Protein AF-A0A8C5ZP41-F1 (afdb_monomer)

pLDDT: mean 91.57, std 9.57, range [53.47, 98.44]

Nearest PDB structures (foldseek):
  7udo-assembly1_A  TM=4.626E-01  e=8.517E-01  synthetic construct

Structure (mmCIF, N/CA/C/O backbone):
data_AF-A0A8C5ZP41-F1
#
_entry.id   AF-A0A8C5ZP41-F1
#
loop_
_atom_site.group_PDB
_atom_site.id
_atom_site.type_symbol
_atom_site.label_atom_id
_atom_site.label_alt_id
_atom_site.label_comp_id
_atom_site.label_asym_id
_atom_site.label_entity_id
_atom_site.label_seq_id
_atom_site.pdbx_PDB_ins_code
_atom_site.Cartn_x
_atom_site.Cartn_y
_atom_site.Cartn_z
_atom_site.occupancy
_atom_site.B_iso_or_equiv
_atom_site.auth_seq_id
_atom_site.auth_comp_id
_atom_site.auth_asym_id
_atom_site.auth_atom_id
_atom_site.pdbx_PDB_model_num
ATOM 1 N N . MET A 1 1 ? -21.108 -1.349 15.532 1.00 53.47 1 MET A N 1
ATOM 2 C CA . MET A 1 1 ? -20.224 -0.160 15.464 1.00 53.47 1 MET A CA 1
ATOM 3 C C . MET A 1 1 ? -21.039 1.112 15.631 1.00 53.47 1 MET A C 1
ATOM 5 O O . MET A 1 1 ? -22.155 1.164 15.131 1.00 53.47 1 MET A O 1
ATOM 9 N N . SER A 1 2 ? -20.488 2.143 16.276 1.00 61.12 2 SER A N 1
ATOM 10 C CA . SER A 1 2 ? -21.086 3.484 16.233 1.00 61.12 2 SER A CA 1
ATOM 11 C C . SER A 1 2 ? -20.956 4.065 14.821 1.00 61.12 2 SER A C 1
ATOM 13 O O . SER A 1 2 ? -19.894 3.940 14.209 1.00 61.12 2 SER A O 1
ATOM 15 N N . GLN A 1 3 ? -22.004 4.730 14.322 1.00 62.09 3 GLN A N 1
ATOM 16 C CA 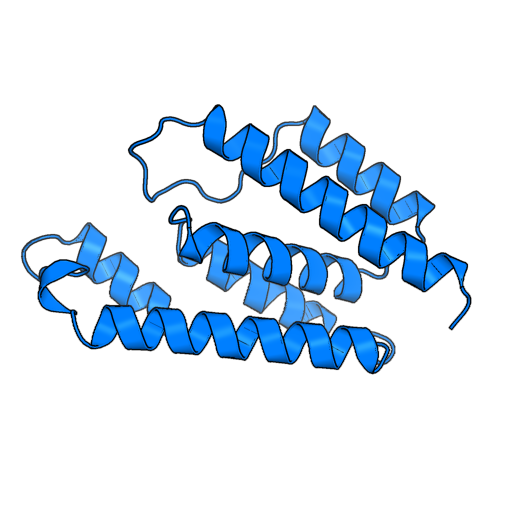. GLN A 1 3 ? -22.011 5.451 13.037 1.00 62.09 3 GLN A CA 1
ATOM 17 C C . GLN A 1 3 ? -20.753 6.323 12.861 1.00 62.09 3 GLN A C 1
ATOM 19 O O . GLN A 1 3 ? -20.162 6.372 11.786 1.00 62.09 3 GLN A O 1
ATOM 24 N N . ARG A 1 4 ? -20.268 6.921 13.957 1.00 62.31 4 ARG A N 1
ATOM 25 C CA . ARG A 1 4 ? -19.080 7.784 13.991 1.00 62.31 4 ARG A CA 1
ATOM 26 C C . ARG A 1 4 ? -17.788 7.090 13.531 1.00 62.31 4 ARG A C 1
ATOM 28 O O . ARG A 1 4 ? -17.009 7.711 12.819 1.00 62.31 4 ARG A O 1
ATOM 35 N N . GLY A 1 5 ? -17.584 5.815 13.876 1.00 69.56 5 GLY A N 1
ATOM 36 C CA . GLY A 1 5 ? -16.381 5.063 13.482 1.00 69.56 5 GLY A CA 1
ATOM 37 C C . GLY A 1 5 ? -16.347 4.727 11.987 1.00 69.56 5 GLY A C 1
ATOM 38 O O . GLY A 1 5 ? -15.290 4.769 11.363 1.00 69.56 5 GLY A O 1
ATOM 39 N N . ARG A 1 6 ? -17.517 4.476 11.382 1.00 77.44 6 ARG A N 1
ATOM 40 C CA . ARG A 1 6 ? -17.645 4.220 9.938 1.00 77.44 6 ARG A CA 1
ATOM 41 C C . ARG A 1 6 ? -17.356 5.480 9.115 1.00 77.44 6 ARG A C 1
ATOM 43 O O . ARG A 1 6 ? -16.589 5.427 8.157 1.00 77.44 6 ARG A O 1
ATOM 50 N N . PHE A 1 7 ? -17.908 6.627 9.523 1.00 86.12 7 PHE A N 1
ATOM 51 C CA . PHE A 1 7 ? -17.620 7.913 8.874 1.00 86.12 7 PHE A CA 1
ATOM 52 C C . PHE A 1 7 ? -16.157 8.350 9.056 1.00 86.12 7 PHE A C 1
ATOM 54 O O . PHE A 1 7 ? -15.560 8.889 8.122 1.00 86.12 7 PHE A O 1
ATOM 61 N N . GLY A 1 8 ? -15.563 8.086 10.225 1.00 92.44 8 GLY A N 1
ATOM 62 C CA . GLY A 1 8 ? -14.143 8.339 10.490 1.00 92.44 8 GLY A CA 1
ATOM 63 C C . GLY A 1 8 ? -13.227 7.582 9.528 1.00 92.44 8 GLY A C 1
ATOM 64 O O . GLY A 1 8 ? -12.393 8.190 8.863 1.00 92.44 8 GLY A O 1
ATOM 65 N N . PHE A 1 9 ? -13.463 6.279 9.363 1.00 94.19 9 PHE A N 1
ATOM 66 C CA . PHE A 1 9 ? -12.695 5.427 8.451 1.00 94.19 9 PHE A CA 1
ATOM 67 C C . PHE A 1 9 ? -12.769 5.916 6.994 1.00 94.19 9 PHE A C 1
ATOM 69 O O . PHE A 1 9 ? -11.743 6.153 6.358 1.00 94.19 9 PHE A O 1
ATOM 76 N N . LEU A 1 10 ? -13.981 6.158 6.478 1.00 95.38 10 LEU A N 1
ATOM 77 C CA . LEU A 1 10 ? -14.164 6.605 5.094 1.00 95.38 10 LEU A CA 1
ATOM 78 C C . LEU A 1 10 ? -13.591 8.009 4.848 1.00 95.38 10 LEU A C 1
ATOM 80 O O . LEU A 1 10 ? -12.971 8.260 3.814 1.00 95.38 10 LEU A O 1
ATOM 84 N N . SER A 1 11 ? -13.785 8.939 5.785 1.00 96.75 11 SER A N 1
ATOM 85 C CA . SER A 1 11 ? -13.229 10.290 5.653 1.00 96.75 11 SER A CA 1
ATOM 86 C C . SER A 1 11 ? -11.699 10.279 5.675 1.00 96.75 11 SER A C 1
ATOM 88 O O . SER A 1 11 ? -11.086 10.993 4.878 1.00 96.75 11 SER A O 1
ATOM 90 N N . TYR A 1 12 ? -11.087 9.432 6.510 1.00 97.69 12 TYR A N 1
ATOM 91 C CA . TYR A 1 12 ? -9.640 9.237 6.527 1.00 97.69 12 TYR A CA 1
ATOM 92 C C . TYR A 1 12 ? -9.142 8.654 5.205 1.00 97.69 12 TYR A C 1
ATOM 94 O O . TYR A 1 12 ? -8.211 9.205 4.625 1.00 97.69 12 TYR A O 1
ATOM 102 N N . LEU A 1 13 ? -9.799 7.615 4.675 1.00 97.38 13 LEU A N 1
ATOM 103 C CA . LEU A 1 13 ? -9.475 7.031 3.367 1.00 97.38 13 LEU A CA 1
ATOM 104 C C . LEU A 1 13 ? -9.426 8.103 2.273 1.00 97.38 13 LEU A C 1
ATOM 106 O O . LEU A 1 13 ? -8.469 8.197 1.499 1.00 97.38 13 LEU A O 1
ATOM 110 N N . LEU A 1 14 ? -10.457 8.950 2.217 1.00 97.69 14 LEU A N 1
ATOM 111 C CA . LEU A 1 14 ? -10.544 10.024 1.232 1.00 97.69 14 LEU A CA 1
ATOM 112 C C . LEU A 1 14 ? -9.436 11.063 1.421 1.00 97.69 14 LEU A C 1
ATOM 114 O O . LEU A 1 14 ? -8.830 11.479 0.429 1.00 97.69 14 LEU A O 1
ATOM 118 N N . LEU A 1 15 ? -9.164 11.465 2.663 1.00 98.06 15 LEU A N 1
ATOM 119 C CA . LEU A 1 15 ? -8.109 12.419 2.997 1.00 98.06 15 LEU A CA 1
ATOM 120 C C . LEU A 1 15 ? -6.728 11.875 2.621 1.00 98.06 15 LEU A C 1
ATOM 122 O O . LEU A 1 15 ? -6.023 12.524 1.850 1.00 98.06 15 LEU A O 1
ATOM 126 N N . LEU A 1 16 ? -6.390 10.666 3.071 1.00 98.00 16 LEU A N 1
ATOM 127 C CA . LEU A 1 16 ? -5.133 9.997 2.747 1.00 98.00 16 LEU A CA 1
ATOM 128 C C . LEU A 1 16 ? -4.954 9.867 1.234 1.00 98.00 16 LEU A C 1
ATOM 130 O O . LEU A 1 16 ? -3.909 10.239 0.710 1.00 98.00 16 LEU A O 1
ATOM 134 N N . SER A 1 17 ? -5.997 9.462 0.500 1.00 96.94 17 SER A N 1
ATOM 135 C CA . SER A 1 17 ? -5.923 9.371 -0.965 1.00 96.94 17 SER A CA 1
ATOM 136 C C . SER A 1 17 ? -5.604 10.703 -1.641 1.00 96.94 17 SER A C 1
ATOM 138 O O . SER A 1 17 ? -5.010 10.722 -2.719 1.00 96.94 17 SER A O 1
ATOM 140 N N . ARG A 1 18 ? -6.049 11.829 -1.070 1.00 96.81 18 ARG A N 1
ATOM 141 C CA . ARG A 1 18 ? -5.787 13.165 -1.616 1.00 96.81 18 ARG A CA 1
ATOM 142 C C . ARG A 1 18 ? -4.382 13.625 -1.270 1.00 96.81 18 ARG A C 1
ATOM 144 O O . ARG A 1 18 ? -3.706 14.118 -2.166 1.00 96.81 18 ARG A O 1
ATOM 151 N N . VAL A 1 19 ? -3.959 13.425 -0.022 1.00 96.50 19 VAL A N 1
ATOM 152 C CA . VAL A 1 19 ? -2.604 13.749 0.436 1.00 96.50 19 VAL A CA 1
ATOM 153 C C . VAL A 1 19 ? -1.587 12.942 -0.367 1.00 96.50 19 VAL A C 1
ATOM 155 O O . VAL A 1 19 ? -0.768 13.541 -1.049 1.00 96.50 19 VAL A O 1
ATOM 158 N N . LEU A 1 20 ? -1.717 11.614 -0.431 1.00 95.00 20 LEU A N 1
ATOM 159 C CA . LEU A 1 20 ? -0.794 10.751 -1.177 1.00 95.00 20 LEU A CA 1
ATOM 160 C C . LEU A 1 20 ? -0.681 11.160 -2.657 1.00 95.00 20 LEU A C 1
ATOM 162 O O . LEU A 1 20 ? 0.414 11.257 -3.206 1.00 95.00 20 LEU A O 1
ATOM 166 N N . ARG A 1 21 ? -1.814 11.455 -3.311 1.00 93.25 21 ARG A N 1
ATOM 167 C CA . ARG A 1 21 ? -1.820 11.930 -4.704 1.00 93.25 21 ARG A CA 1
ATOM 168 C C . ARG A 1 21 ? -1.162 13.293 -4.870 1.00 93.25 21 ARG A C 1
ATOM 170 O O . ARG A 1 21 ? -0.586 13.536 -5.926 1.00 93.25 21 ARG A O 1
ATOM 177 N N . PHE A 1 22 ? -1.322 14.187 -3.901 1.00 93.56 22 PHE A N 1
ATOM 178 C CA . PHE A 1 22 ? -0.696 15.502 -3.925 1.00 93.56 22 PHE A CA 1
ATOM 179 C C . PHE A 1 22 ? 0.819 15.376 -3.752 1.00 93.56 22 PHE A C 1
ATOM 181 O O . PHE A 1 22 ? 1.550 15.857 -4.609 1.00 93.56 22 PHE A O 1
ATOM 188 N N . GLU A 1 23 ? 1.275 14.647 -2.735 1.00 92.56 23 GLU A N 1
ATOM 189 C CA . GLU A 1 23 ? 2.702 14.469 -2.436 1.00 92.56 23 GLU A CA 1
ATOM 190 C C . GLU A 1 23 ? 3.432 13.786 -3.603 1.00 92.56 23 GLU A C 1
ATOM 192 O O . GLU A 1 23 ? 4.394 14.330 -4.133 1.00 92.56 23 GLU A O 1
ATOM 197 N N . HIS A 1 24 ? 2.892 12.690 -4.148 1.00 89.62 24 HIS A N 1
ATOM 198 C CA . HIS A 1 24 ? 3.493 12.036 -5.321 1.00 89.62 24 HIS A CA 1
ATOM 199 C C . 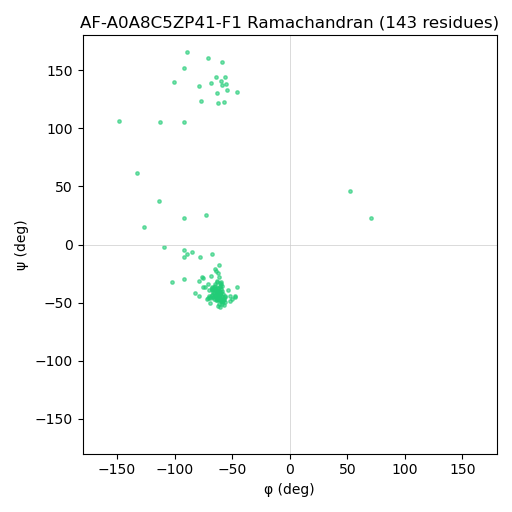HIS A 1 24 ? 3.453 12.921 -6.586 1.00 89.62 24 HIS A C 1
ATOM 201 O O . HIS A 1 24 ? 4.138 12.663 -7.570 1.00 89.62 24 HIS A O 1
ATOM 207 N N . ARG A 1 25 ? 2.569 13.924 -6.672 1.00 87.19 25 ARG A N 1
ATOM 208 C CA . ARG A 1 25 ? 2.582 14.880 -7.800 1.00 87.19 25 ARG A CA 1
ATOM 209 C C . ARG A 1 25 ? 3.667 15.932 -7.647 1.00 87.19 25 ARG A C 1
ATOM 211 O O . ARG A 1 25 ? 4.132 16.421 -8.672 1.00 87.19 25 ARG A O 1
ATOM 218 N N . VAL A 1 26 ? 3.988 16.298 -6.411 1.00 85.38 26 VAL A N 1
ATOM 219 C CA . VAL A 1 26 ? 5.078 17.218 -6.086 1.00 85.38 26 VAL A CA 1
ATOM 220 C C . VAL A 1 26 ? 6.427 16.521 -6.269 1.00 85.38 26 VAL A C 1
ATOM 222 O O . VAL A 1 26 ? 7.353 17.148 -6.775 1.00 85.38 26 VAL A O 1
ATOM 225 N N . GLU A 1 27 ? 6.507 15.230 -5.942 1.00 77.69 27 GLU A N 1
ATOM 226 C CA . GLU A 1 27 ? 7.669 14.388 -6.231 1.00 77.69 27 GLU A CA 1
ATOM 227 C C . GLU A 1 27 ? 7.902 14.229 -7.746 1.00 77.69 27 GLU A C 1
ATOM 229 O O . GLU A 1 27 ? 6.951 14.155 -8.537 1.00 77.69 27 GLU A O 1
ATOM 234 N N . GLU A 1 28 ? 9.172 14.166 -8.164 1.00 66.06 28 GLU A N 1
ATOM 235 C CA . GLU A 1 28 ? 9.537 14.113 -9.579 1.00 66.06 28 GLU A CA 1
ATOM 236 C C . GLU A 1 28 ? 8.846 12.954 -10.335 1.00 66.06 28 GLU A C 1
ATOM 238 O O . GLU A 1 28 ? 8.868 11.800 -9.900 1.00 66.06 28 GLU A O 1
ATOM 243 N N . PRO A 1 29 ? 8.270 13.213 -11.525 1.00 57.75 29 PRO A N 1
ATOM 244 C CA . PRO A 1 29 ? 7.349 12.297 -12.203 1.00 57.75 29 PRO A CA 1
ATOM 245 C C . PRO A 1 29 ? 7.953 10.979 -12.714 1.00 57.75 29 PRO A C 1
ATOM 247 O O . PRO A 1 29 ? 7.189 10.119 -13.155 1.00 57.75 29 PRO A O 1
ATOM 250 N N . ASN A 1 30 ? 9.277 10.811 -12.672 1.00 56.22 30 ASN A N 1
ATOM 251 C CA . ASN A 1 30 ? 9.982 9.694 -13.310 1.00 56.22 30 ASN A CA 1
ATOM 252 C C . ASN A 1 30 ? 10.559 8.669 -12.328 1.00 56.22 30 ASN A C 1
ATOM 254 O O . ASN A 1 30 ? 11.137 7.672 -12.766 1.00 56.22 30 ASN A O 1
ATOM 258 N N . SER A 1 31 ? 10.426 8.886 -11.019 1.00 58.44 31 SER A N 1
ATOM 259 C CA . SER A 1 31 ? 10.999 7.978 -10.034 1.00 58.44 31 SER A CA 1
ATOM 260 C C . SER A 1 31 ? 9.953 6.919 -9.655 1.00 58.44 31 SER A C 1
ATOM 262 O O . SER A 1 31 ? 8.997 7.159 -8.925 1.00 58.44 31 SER A O 1
ATOM 264 N N . SER A 1 32 ? 10.120 5.685 -10.140 1.00 65.38 32 SER A N 1
ATOM 265 C CA . SER A 1 32 ? 9.406 4.517 -9.589 1.00 65.38 32 SER A CA 1
ATOM 266 C C . SER A 1 32 ? 9.956 4.117 -8.209 1.00 65.38 32 SER A C 1
ATOM 268 O O . SER A 1 32 ? 9.942 2.940 -7.859 1.00 65.38 32 SER A O 1
ATOM 270 N N . SER A 1 33 ? 10.539 5.080 -7.497 1.00 73.31 33 SER A N 1
ATOM 271 C CA . SER A 1 33 ? 11.311 4.950 -6.267 1.00 73.31 33 SER A CA 1
ATOM 272 C C . SER A 1 33 ? 10.768 5.875 -5.184 1.00 73.31 33 SER A C 1
ATOM 274 O O . SER A 1 33 ? 11.474 6.158 -4.226 1.00 73.31 33 SER A O 1
ATOM 276 N N . TRP A 1 34 ? 9.557 6.415 -5.330 1.00 85.00 34 TRP A N 1
ATOM 277 C CA . TRP A 1 34 ? 8.953 7.178 -4.247 1.00 85.00 34 TRP A CA 1
ATOM 278 C C . TRP A 1 34 ? 8.406 6.222 -3.182 1.00 85.00 34 TRP A C 1
ATOM 280 O O . TRP A 1 34 ? 7.580 5.351 -3.474 1.00 85.00 34 TRP A O 1
ATOM 290 N N . HIS A 1 35 ? 8.876 6.402 -1.948 1.00 84.31 35 HIS A N 1
ATOM 291 C CA . HIS A 1 35 ? 8.618 5.517 -0.808 1.00 84.31 35 HIS A CA 1
ATOM 292 C C . HIS A 1 35 ? 7.382 5.948 0.004 1.00 84.31 35 HIS A C 1
ATOM 294 O O . HIS A 1 35 ? 7.278 5.648 1.187 1.00 84.31 35 HIS A O 1
ATOM 300 N N . GLY A 1 36 ? 6.456 6.700 -0.603 1.00 82.19 36 GLY A N 1
ATOM 301 C CA . GLY A 1 36 ? 5.252 7.179 0.086 1.00 82.19 36 GLY A CA 1
ATOM 302 C C . GLY A 1 36 ? 5.516 8.259 1.139 1.00 82.19 36 GLY A C 1
ATOM 303 O O . GLY A 1 36 ? 4.716 8.425 2.058 1.00 82.19 36 GLY A O 1
ATOM 304 N N . GLU A 1 37 ? 6.631 8.981 1.026 1.00 87.56 37 GLU A N 1
ATOM 305 C CA . GLU A 1 37 ? 7.033 10.017 1.977 1.00 87.56 37 GLU A CA 1
ATOM 306 C C . GLU A 1 37 ? 6.012 11.158 2.013 1.00 87.56 37 GLU A C 1
ATOM 308 O O . GLU A 1 37 ? 5.732 11.800 1.004 1.00 87.56 37 GLU A O 1
ATOM 313 N N . LEU A 1 38 ? 5.451 11.431 3.189 1.00 91.19 38 LEU A N 1
ATOM 314 C CA . LEU A 1 38 ? 4.500 12.522 3.376 1.00 91.19 38 LEU A CA 1
ATOM 315 C C . LEU A 1 38 ? 5.204 13.725 3.994 1.00 91.19 38 LEU A C 1
ATOM 317 O O . LEU A 1 38 ? 5.994 13.584 4.930 1.00 91.19 38 LEU A O 1
ATOM 321 N N . SER A 1 39 ? 4.865 14.928 3.530 1.00 93.81 39 SER A N 1
ATOM 322 C CA . SER A 1 39 ? 5.382 16.154 4.133 1.00 93.81 39 SER A CA 1
ATOM 323 C C . SER A 1 39 ? 5.011 16.241 5.621 1.00 93.81 39 SER A C 1
ATOM 325 O O . SER A 1 39 ? 4.028 15.649 6.079 1.00 93.81 39 SER A O 1
ATOM 327 N N . GLY A 1 40 ? 5.766 17.023 6.401 1.00 95.81 40 GLY A N 1
ATOM 328 C CA . GLY A 1 40 ? 5.437 17.283 7.810 1.00 95.81 40 GLY A CA 1
ATOM 329 C C . GLY A 1 40 ? 3.977 17.731 8.018 1.00 95.81 40 GLY A C 1
ATOM 330 O O . GLY A 1 40 ? 3.287 17.163 8.872 1.00 95.81 40 GLY A O 1
ATOM 331 N N . PRO A 1 41 ? 3.454 18.682 7.215 1.00 95.81 41 PRO A N 1
ATOM 332 C CA . PRO A 1 41 ? 2.039 19.048 7.238 1.00 95.81 41 PRO A CA 1
ATOM 333 C C . PRO A 1 41 ? 1.093 17.898 6.864 1.00 95.81 41 PRO A C 1
ATOM 335 O O . PRO A 1 41 ? 0.094 17.699 7.557 1.00 95.81 41 PRO A O 1
ATOM 338 N N . GLY A 1 42 ? 1.404 17.128 5.813 1.00 95.62 42 GLY A N 1
ATOM 339 C CA . GLY A 1 42 ? 0.598 15.980 5.382 1.00 95.62 42 GLY A CA 1
ATOM 340 C C . GLY A 1 42 ? 0.467 14.923 6.479 1.00 95.62 42 GLY A C 1
ATOM 341 O O . GLY A 1 42 ? -0.645 14.530 6.839 1.00 95.62 42 GLY A O 1
ATOM 342 N N . THR A 1 43 ? 1.596 14.553 7.086 1.00 96.12 43 THR A N 1
ATOM 343 C CA . THR A 1 43 ? 1.661 13.650 8.242 1.00 96.12 43 THR A CA 1
ATOM 344 C C . THR A 1 43 ? 0.850 14.194 9.417 1.00 96.12 43 THR A C 1
ATOM 346 O O . THR A 1 43 ? 0.020 13.485 9.981 1.00 96.12 43 THR A O 1
ATOM 349 N N . THR A 1 44 ? 1.019 15.476 9.757 1.00 97.50 44 THR A N 1
ATOM 350 C CA . THR A 1 44 ? 0.314 16.102 10.890 1.00 97.50 44 THR A CA 1
ATOM 351 C C . THR A 1 44 ? -1.203 16.059 10.714 1.00 97.50 44 THR A C 1
ATOM 353 O O . THR A 1 44 ? -1.921 15.668 11.636 1.00 97.50 44 THR A O 1
ATOM 356 N N . ILE A 1 45 ? -1.704 16.430 9.533 1.00 97.25 45 ILE A N 1
ATOM 357 C CA . ILE A 1 45 ? -3.144 16.438 9.239 1.00 97.25 45 ILE A CA 1
ATOM 358 C C . ILE A 1 45 ? -3.733 15.026 9.352 1.00 97.25 45 ILE A C 1
ATOM 360 O O . ILE A 1 45 ? -4.802 14.856 9.941 1.00 97.25 45 ILE A O 1
ATOM 364 N N . LEU A 1 46 ? -3.034 14.013 8.837 1.00 97.56 46 LEU A N 1
ATOM 365 C CA . LEU A 1 46 ? -3.473 12.621 8.932 1.00 97.56 46 LEU A CA 1
ATOM 366 C C . LEU A 1 46 ? -3.461 12.116 10.376 1.00 97.56 46 LEU A C 1
ATOM 368 O O . LEU A 1 46 ? -4.451 11.531 10.812 1.00 97.56 46 LEU A O 1
ATOM 372 N N . CYS A 1 47 ? -2.406 12.387 11.147 1.00 96.56 47 CYS A N 1
ATOM 373 C CA . CYS A 1 47 ? -2.336 12.009 12.560 1.00 96.56 47 CYS A CA 1
ATOM 374 C C . CYS A 1 47 ? -3.484 12.626 13.374 1.00 96.56 47 CYS A C 1
ATOM 376 O O . CYS A 1 47 ? -4.174 11.918 14.112 1.00 96.56 47 CYS A O 1
ATOM 378 N N . LEU A 1 48 ? -3.739 13.928 13.202 1.00 96.75 48 LEU A N 1
ATOM 379 C CA . LEU A 1 48 ? -4.837 14.619 13.884 1.00 96.75 48 LEU A CA 1
ATOM 380 C C . LEU A 1 48 ? -6.200 14.040 13.490 1.00 96.75 48 LEU A C 1
ATOM 382 O O . LEU A 1 48 ? -7.036 13.802 14.362 1.00 96.75 48 LEU A O 1
ATOM 386 N N . HIS A 1 49 ? -6.425 13.776 12.199 1.00 96.19 49 HIS A N 1
ATOM 387 C CA . HIS A 1 49 ? -7.694 13.221 11.720 1.00 96.19 49 HIS A CA 1
ATOM 388 C C . HIS A 1 49 ? -7.927 11.783 12.203 1.00 96.19 49 HIS A C 1
ATOM 390 O O . HIS A 1 49 ? -9.046 11.430 12.585 1.00 96.19 49 HIS A O 1
ATOM 396 N N . GLY A 1 50 ? -6.872 10.963 12.244 1.00 95.81 50 GLY A N 1
ATOM 397 C CA . GLY A 1 50 ? -6.915 9.607 12.796 1.00 95.81 50 GLY A CA 1
ATOM 398 C C . GLY A 1 50 ? -7.294 9.602 14.277 1.00 95.81 50 GLY A C 1
ATOM 399 O O . GLY A 1 50 ? -8.221 8.890 14.672 1.00 95.81 50 GLY A O 1
ATOM 400 N N . ALA A 1 51 ? -6.660 10.472 15.071 1.00 94.56 51 ALA A N 1
ATOM 401 C CA . ALA A 1 51 ? -6.971 10.639 16.490 1.00 94.56 51 ALA A CA 1
ATOM 402 C C . ALA A 1 51 ? -8.412 11.133 16.719 1.00 94.56 51 ALA A C 1
ATOM 404 O O . ALA A 1 51 ? -9.141 10.569 17.534 1.00 94.56 51 ALA A O 1
ATOM 405 N N . GLN A 1 52 ? -8.869 12.137 15.960 1.00 93.44 52 GLN A N 1
ATOM 406 C CA . GLN A 1 52 ? -10.243 12.664 16.047 1.00 93.44 52 GLN A CA 1
ATOM 407 C C . GLN A 1 52 ? -11.311 11.630 15.666 1.00 93.44 52 GLN A C 1
ATOM 409 O O . GLN A 1 52 ? -12.428 11.654 16.194 1.00 93.44 52 GLN A O 1
ATOM 414 N N . SER A 1 53 ? -10.965 10.731 14.746 1.00 93.75 53 SER A N 1
ATOM 415 C CA . SER A 1 53 ? -11.827 9.648 14.274 1.00 93.75 53 SER A CA 1
ATOM 416 C C . SER A 1 53 ? -11.776 8.403 15.164 1.00 93.75 53 SER A C 1
ATOM 418 O O . SER A 1 53 ? -12.578 7.492 14.956 1.00 93.75 53 SER A O 1
ATOM 420 N N . ASN A 1 54 ? -10.882 8.377 16.163 1.00 92.81 54 ASN A N 1
ATOM 421 C CA . ASN A 1 54 ? -10.643 7.246 17.061 1.00 92.81 54 ASN A CA 1
ATOM 422 C C . ASN A 1 54 ? -10.374 5.937 16.295 1.00 92.81 54 ASN A C 1
ATOM 424 O O . ASN A 1 54 ? -10.977 4.901 16.588 1.00 92.81 54 ASN A O 1
ATOM 428 N N . LEU A 1 55 ? -9.517 6.016 15.271 1.00 93.94 55 LEU A N 1
ATOM 429 C CA . LEU A 1 55 ? -9.099 4.855 14.486 1.00 93.94 55 LEU A CA 1
ATOM 430 C C . LEU A 1 55 ? -8.037 4.060 15.246 1.00 93.94 55 LEU A C 1
ATOM 432 O O . LEU A 1 55 ? -7.120 4.644 15.825 1.00 93.94 55 LEU A O 1
ATOM 436 N N . SER A 1 56 ? -8.162 2.734 15.240 1.00 93.81 56 SER A N 1
ATOM 437 C CA . SER A 1 56 ? -7.137 1.861 15.815 1.00 93.81 56 SER A CA 1
ATOM 438 C C . SER A 1 56 ? -5.869 1.839 14.946 1.00 93.81 56 SER A C 1
ATOM 440 O O . SER A 1 56 ? -5.949 2.138 13.749 1.00 93.81 56 SER A O 1
ATOM 442 N N . PRO A 1 57 ? -4.710 1.436 15.501 1.00 95.06 57 PRO A N 1
ATOM 443 C CA . PRO A 1 57 ? -3.497 1.213 14.712 1.00 95.06 57 PRO A CA 1
ATOM 444 C C . PRO A 1 57 ? -3.736 0.278 13.520 1.00 95.06 57 PRO A C 1
ATOM 446 O O . PRO A 1 57 ? -3.393 0.626 12.396 1.00 95.06 57 PRO A O 1
ATOM 449 N N . LEU A 1 58 ? -4.457 -0.832 13.730 1.00 96.00 58 LEU A N 1
ATOM 450 C CA . LEU A 1 58 ? -4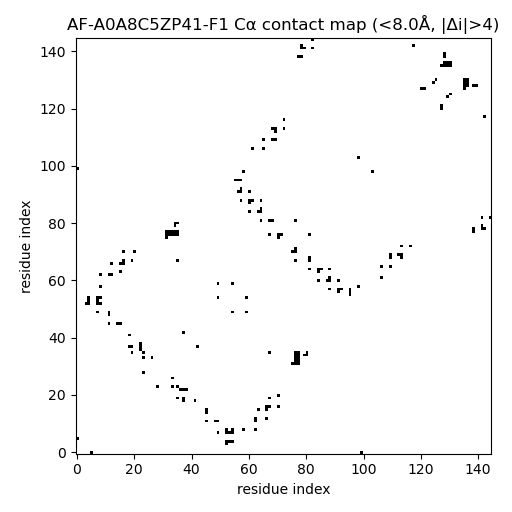.825 -1.746 12.647 1.00 96.00 58 LEU A CA 1
ATOM 451 C C . LEU A 1 58 ? -5.667 -1.058 11.559 1.00 96.00 58 LEU A C 1
ATOM 453 O O . LEU A 1 58 ? -5.396 -1.224 10.374 1.00 96.00 58 LEU A O 1
ATOM 457 N N . GLN A 1 59 ? -6.663 -0.244 11.926 1.00 95.94 59 GLN A N 1
ATOM 458 C CA . GLN A 1 59 ? -7.465 0.487 10.936 1.00 95.94 59 GLN A CA 1
ATOM 459 C C . GLN A 1 59 ? -6.626 1.477 10.126 1.00 95.94 59 GLN A C 1
ATOM 461 O O . GLN A 1 59 ? -6.864 1.635 8.931 1.00 95.94 59 GLN A O 1
ATOM 466 N N . LEU A 1 60 ? -5.659 2.143 10.759 1.00 96.81 60 LEU A N 1
ATOM 467 C CA . LEU A 1 60 ? -4.739 3.036 10.060 1.00 96.81 60 LEU A CA 1
ATOM 468 C C . LEU A 1 60 ? -3.853 2.255 9.084 1.00 96.81 60 LEU A C 1
ATOM 470 O O . LEU A 1 60 ? -3.779 2.649 7.921 1.00 96.81 60 LEU A O 1
ATOM 474 N N . ALA A 1 61 ? -3.259 1.138 9.511 1.00 97.31 61 ALA A N 1
ATOM 475 C CA . ALA A 1 61 ? -2.431 0.290 8.653 1.00 97.31 61 ALA A CA 1
ATOM 476 C C . ALA A 1 61 ? -3.215 -0.233 7.432 1.00 97.31 61 ALA A C 1
ATOM 478 O O . ALA A 1 61 ? -2.765 -0.102 6.293 1.00 97.31 61 ALA A O 1
ATOM 479 N N . VAL A 1 62 ? -4.452 -0.701 7.649 1.00 97.56 62 VAL A N 1
ATOM 480 C CA . VAL A 1 62 ? -5.391 -1.099 6.583 1.00 97.56 62 VAL A CA 1
ATOM 481 C C . VAL A 1 62 ? -5.637 0.045 5.600 1.00 97.56 62 VAL A C 1
ATOM 483 O O . VAL A 1 62 ? -5.529 -0.142 4.389 1.00 97.56 62 VAL A O 1
ATOM 486 N N . LEU A 1 63 ? -5.944 1.246 6.098 1.00 98.00 63 LEU A N 1
ATOM 487 C CA . LEU A 1 63 ? -6.211 2.414 5.256 1.00 98.00 63 LEU A CA 1
ATOM 488 C C . LEU A 1 63 ? -4.989 2.817 4.425 1.00 98.00 63 LEU A C 1
ATOM 490 O O . LEU A 1 63 ? -5.137 3.146 3.244 1.00 98.00 63 LEU A O 1
ATOM 494 N N . HIS A 1 64 ? -3.795 2.775 5.021 1.00 97.88 64 HIS A N 1
ATOM 495 C CA . HIS A 1 64 ? -2.540 3.038 4.316 1.00 97.88 64 HIS A CA 1
ATOM 496 C C . HIS A 1 64 ? -2.289 2.016 3.216 1.00 97.88 64 HIS A C 1
ATOM 498 O O . HIS A 1 64 ? -2.062 2.416 2.072 1.00 97.88 64 HIS A O 1
ATOM 504 N N . TRP A 1 65 ? -2.444 0.723 3.501 1.00 98.31 65 TRP A N 1
ATOM 505 C CA . TRP A 1 65 ? -2.358 -0.318 2.478 1.00 98.31 65 TRP A CA 1
ATOM 506 C C . TRP A 1 65 ? -3.367 -0.100 1.343 1.00 98.31 65 TRP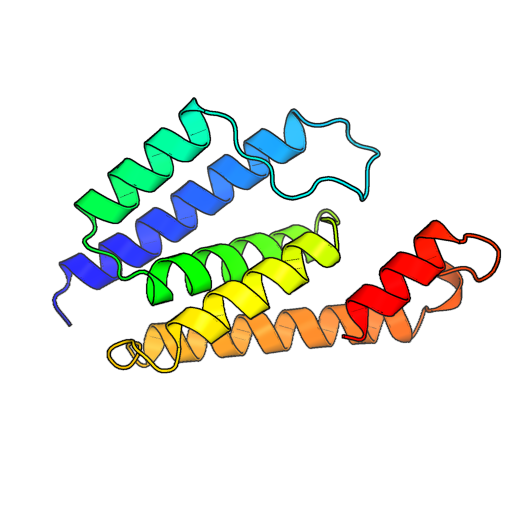 A C 1
ATOM 508 O O . TRP A 1 65 ? -2.985 -0.058 0.171 1.00 98.31 65 TRP A O 1
ATOM 518 N N . GLN A 1 66 ? -4.653 0.077 1.656 1.00 98.25 66 GLN A N 1
ATOM 519 C CA . GLN A 1 66 ? -5.711 0.199 0.649 1.00 98.25 66 GLN A CA 1
ATOM 520 C C . GLN A 1 66 ? -5.493 1.395 -0.284 1.00 98.25 66 GLN A C 1
ATOM 522 O O . GLN A 1 66 ? -5.689 1.296 -1.500 1.00 98.25 66 GLN A O 1
ATOM 527 N N . VAL A 1 67 ? -5.092 2.542 0.270 1.00 97.94 67 VAL A N 1
ATOM 528 C CA . VAL A 1 67 ? -4.848 3.743 -0.532 1.00 97.94 67 VAL A CA 1
ATOM 529 C C . VAL A 1 67 ? -3.573 3.596 -1.360 1.00 97.94 67 VAL A C 1
ATOM 531 O O . VAL A 1 67 ? -3.602 3.881 -2.562 1.00 97.94 67 VAL A O 1
ATOM 534 N N . SER A 1 68 ? -2.480 3.134 -0.754 1.00 97.56 68 SER A N 1
ATOM 535 C CA . SER A 1 68 ? -1.179 3.032 -1.420 1.00 97.56 68 SER A CA 1
ATOM 536 C C . SER A 1 68 ? -1.155 1.944 -2.491 1.00 97.56 68 SER A C 1
ATOM 538 O O . SER A 1 68 ? -0.712 2.211 -3.609 1.00 97.56 68 SER A O 1
ATOM 540 N N . SER A 1 69 ? -1.708 0.759 -2.221 1.00 97.44 69 SER A N 1
ATOM 541 C CA . SER A 1 69 ? -1.805 -0.335 -3.203 1.00 97.44 69 SER A CA 1
ATOM 542 C C . SER A 1 69 ? -2.644 0.068 -4.417 1.00 97.44 69 SER A C 1
ATOM 544 O O . SER A 1 69 ? -2.235 -0.151 -5.559 1.00 97.44 69 SER A O 1
ATOM 546 N N . ARG A 1 70 ? -3.783 0.741 -4.208 1.00 97.00 70 ARG A N 1
ATOM 547 C CA . ARG A 1 70 ? -4.610 1.262 -5.305 1.00 97.00 70 ARG A CA 1
ATOM 548 C C . ARG A 1 70 ? -3.893 2.358 -6.088 1.00 97.00 70 ARG A C 1
ATOM 550 O O . ARG A 1 70 ? -3.973 2.385 -7.316 1.00 97.00 70 ARG A O 1
ATOM 557 N N . HIS A 1 71 ? -3.203 3.267 -5.400 1.00 95.44 71 HIS A N 1
ATOM 558 C CA . HIS A 1 71 ? -2.431 4.325 -6.050 1.00 95.44 71 HIS A CA 1
ATOM 559 C C . HIS A 1 71 ? -1.310 3.738 -6.913 1.00 95.44 71 HIS A C 1
ATOM 561 O O . HIS A 1 71 ? -1.191 4.125 -8.077 1.00 95.44 71 HIS A O 1
ATOM 567 N N . HIS A 1 72 ? -0.583 2.744 -6.396 1.00 95.00 72 HIS A N 1
ATOM 568 C CA . HIS A 1 72 ? 0.499 2.040 -7.089 1.00 95.00 72 HIS A CA 1
ATOM 569 C C . HIS A 1 72 ? 0.074 1.479 -8.454 1.00 95.00 72 HIS A C 1
ATOM 571 O O . HIS A 1 72 ? 0.826 1.590 -9.422 1.00 95.00 72 HIS A O 1
ATOM 577 N N . GLN A 1 73 ? -1.149 0.948 -8.565 1.00 93.69 73 GLN A N 1
ATOM 578 C CA . GLN A 1 73 ? -1.683 0.421 -9.830 1.00 93.69 73 GLN A CA 1
ATOM 579 C C . GLN A 1 73 ? -1.847 1.493 -10.922 1.00 93.69 73 GLN A C 1
ATOM 581 O O . GLN A 1 73 ? -1.894 1.168 -12.107 1.00 93.69 73 GLN A O 1
ATOM 586 N N . THR A 1 74 ? -1.953 2.768 -10.535 1.00 91.38 74 THR A N 1
ATOM 587 C CA . THR A 1 74 ? -2.065 3.907 -11.465 1.00 91.38 74 THR A CA 1
ATOM 588 C C . THR A 1 74 ? -0.761 4.677 -11.622 1.00 91.38 74 THR A C 1
ATOM 590 O O . THR A 1 74 ? -0.489 5.224 -12.690 1.00 91.38 74 THR A O 1
ATOM 593 N N . ARG A 1 75 ? 0.042 4.735 -10.560 1.00 89.94 75 ARG A N 1
ATOM 594 C CA . ARG A 1 75 ? 1.314 5.443 -10.514 1.00 89.94 75 ARG A CA 1
ATOM 595 C C . ARG A 1 75 ? 2.232 4.697 -9.560 1.00 89.94 75 ARG A C 1
ATOM 597 O O . ARG A 1 75 ? 2.020 4.722 -8.350 1.00 89.94 75 ARG A O 1
ATOM 604 N N . THR A 1 76 ? 3.209 4.004 -10.133 1.00 89.38 76 THR A N 1
ATOM 605 C CA . THR A 1 76 ? 4.038 3.037 -9.417 1.00 89.38 76 THR A CA 1
ATOM 606 C C . THR A 1 76 ? 4.736 3.673 -8.217 1.00 89.38 76 THR A C 1
ATOM 608 O O . THR A 1 76 ? 5.472 4.642 -8.362 1.00 89.38 76 THR A O 1
ATOM 611 N N . LEU A 1 77 ? 4.485 3.100 -7.045 1.00 92.38 77 LEU A N 1
ATOM 612 C CA . LEU A 1 77 ? 5.234 3.333 -5.809 1.00 92.38 77 LEU A CA 1
ATOM 613 C C . LEU A 1 77 ? 6.402 2.350 -5.703 1.00 92.38 77 LEU A C 1
ATOM 615 O O . LEU A 1 77 ? 6.408 1.325 -6.392 1.00 92.38 77 LEU A O 1
ATOM 619 N N . ASP A 1 78 ? 7.339 2.625 -4.802 1.00 92.44 78 ASP A N 1
ATOM 620 C CA . ASP A 1 78 ? 8.342 1.637 -4.420 1.00 92.44 78 ASP A CA 1
ATOM 621 C C . ASP A 1 78 ? 7.685 0.362 -3.839 1.00 92.44 78 ASP A C 1
ATOM 623 O O . ASP A 1 78 ? 6.719 0.431 -3.072 1.00 92.44 78 ASP A O 1
ATOM 627 N N . TYR A 1 79 ? 8.177 -0.817 -4.235 1.00 94.12 79 TYR A N 1
ATOM 628 C CA . TYR A 1 79 ? 7.626 -2.097 -3.767 1.00 94.12 79 TYR A CA 1
ATOM 629 C C . TYR A 1 79 ? 8.053 -2.427 -2.332 1.00 94.12 79 TYR A C 1
ATOM 631 O O . TYR A 1 79 ? 7.307 -3.098 -1.625 1.00 94.12 79 TYR A O 1
ATOM 639 N N . GLY A 1 80 ? 9.211 -1.937 -1.883 1.00 94.50 80 GLY A N 1
ATOM 640 C CA . GLY A 1 80 ? 9.668 -2.084 -0.504 1.00 94.50 80 GLY A CA 1
ATOM 641 C C . GLY A 1 80 ? 8.792 -1.285 0.455 1.00 94.50 80 GLY A C 1
ATOM 642 O O . GLY A 1 80 ? 8.435 -1.789 1.515 1.00 94.50 80 GLY A O 1
ATOM 643 N N . TYR A 1 81 ? 8.346 -0.093 0.046 1.00 94.94 81 TYR A N 1
ATOM 644 C CA . TYR A 1 81 ? 7.326 0.657 0.784 1.00 94.94 81 TYR A CA 1
ATOM 645 C C . TYR A 1 81 ? 6.019 -0.136 0.938 1.00 94.94 81 TYR A C 1
ATOM 647 O O . TYR A 1 81 ? 5.496 -0.247 2.044 1.00 94.94 81 TYR A O 1
ATOM 655 N N . LEU A 1 82 ? 5.502 -0.721 -0.149 1.00 96.81 82 LEU A N 1
ATOM 656 C CA . LEU A 1 82 ? 4.283 -1.537 -0.085 1.00 96.81 82 LEU A CA 1
ATOM 657 C C . LEU A 1 82 ? 4.446 -2.765 0.817 1.00 96.81 82 LEU A C 1
ATOM 659 O O . LEU A 1 82 ? 3.526 -3.076 1.570 1.00 96.81 82 LEU A O 1
ATOM 663 N N . LEU A 1 83 ? 5.602 -3.429 0.762 1.00 96.38 83 LEU A N 1
ATOM 664 C CA . LEU A 1 83 ? 5.923 -4.543 1.652 1.00 96.38 83 LEU A CA 1
ATOM 665 C C . LEU A 1 83 ? 5.936 -4.091 3.119 1.00 96.38 83 LEU A C 1
ATOM 667 O O . LEU A 1 83 ? 5.299 -4.728 3.951 1.00 96.38 83 LEU A O 1
ATOM 671 N N . GLY A 1 84 ? 6.553 -2.946 3.421 1.00 96.25 84 GLY A N 1
ATOM 672 C CA . GLY A 1 84 ? 6.552 -2.377 4.771 1.00 96.25 84 GLY A CA 1
ATOM 673 C C . GLY A 1 84 ? 5.145 -2.079 5.306 1.00 96.25 84 GLY A C 1
ATOM 674 O O . GLY A 1 84 ? 4.891 -2.271 6.491 1.00 96.25 84 GLY A O 1
ATOM 675 N N . LEU A 1 85 ? 4.197 -1.680 4.447 1.00 97.31 85 LEU A N 1
ATOM 676 C CA . LEU A 1 85 ? 2.791 -1.516 4.849 1.00 97.31 85 LEU A CA 1
ATOM 677 C C . LEU A 1 85 ? 2.115 -2.849 5.204 1.00 97.31 85 LEU A C 1
ATOM 679 O O . LEU A 1 85 ? 1.276 -2.887 6.104 1.00 97.31 85 LEU A O 1
ATOM 683 N N . LEU A 1 86 ? 2.448 -3.932 4.495 1.00 97.19 86 LEU A N 1
ATOM 684 C CA . LEU A 1 86 ? 1.945 -5.271 4.817 1.00 97.19 86 LEU A CA 1
ATOM 685 C C . LEU A 1 86 ? 2.519 -5.764 6.149 1.00 97.19 86 LEU A C 1
ATOM 687 O O . LEU A 1 86 ? 1.769 -6.287 6.970 1.00 97.19 86 LEU A O 1
ATOM 691 N N . GLU A 1 87 ? 3.817 -5.553 6.376 1.00 96.50 87 GLU A N 1
ATOM 692 C CA . GLU A 1 87 ? 4.501 -5.897 7.628 1.00 96.50 87 GLU A CA 1
ATOM 693 C C . GLU A 1 87 ? 3.923 -5.119 8.825 1.00 96.50 87 GLU A C 1
ATOM 695 O O . GLU A 1 87 ? 3.630 -5.716 9.863 1.00 96.50 87 GLU A O 1
ATOM 700 N N . ASP A 1 88 ? 3.685 -3.812 8.670 1.00 95.81 88 ASP A N 1
ATOM 701 C CA . ASP A 1 88 ? 3.053 -2.957 9.689 1.00 95.81 88 ASP A CA 1
ATOM 702 C C . ASP A 1 88 ? 1.625 -3.421 10.022 1.00 95.81 88 ASP A C 1
ATOM 704 O O . ASP A 1 88 ? 1.254 -3.598 11.185 1.00 95.81 88 ASP A O 1
ATOM 708 N N . MET A 1 89 ? 0.827 -3.713 8.992 1.00 96.44 89 MET A N 1
ATOM 709 C CA . MET A 1 89 ? -0.523 -4.244 9.176 1.00 96.44 89 MET A CA 1
ATOM 710 C C . MET A 1 89 ? -0.512 -5.605 9.877 1.00 96.44 89 MET A C 1
ATOM 712 O O . MET A 1 89 ? -1.342 -5.834 10.759 1.00 96.44 89 MET A O 1
ATOM 716 N N . GLN A 1 90 ? 0.426 -6.487 9.525 1.00 94.94 90 GLN A N 1
ATOM 717 C CA . GLN A 1 90 ? 0.585 -7.790 10.168 1.00 94.94 90 GLN A CA 1
ATOM 718 C C . GLN A 1 90 ? 0.960 -7.645 11.649 1.00 94.94 90 GLN A C 1
ATOM 720 O O . GLN A 1 90 ? 0.392 -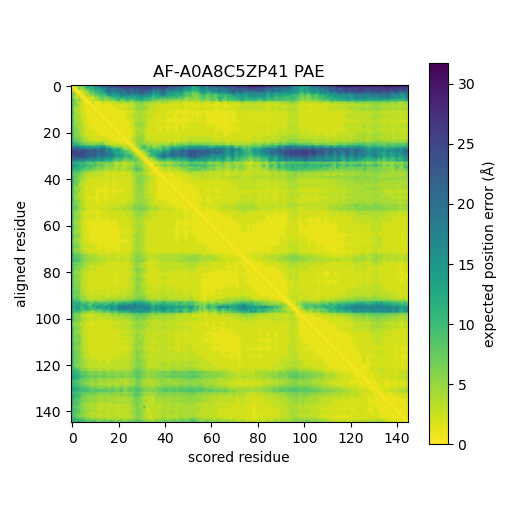8.348 12.485 1.00 94.94 90 GLN A O 1
ATOM 725 N N . ALA A 1 91 ? 1.854 -6.714 11.992 1.00 95.12 91 ALA A N 1
ATOM 726 C CA . ALA A 1 91 ? 2.247 -6.451 13.377 1.00 95.12 91 ALA A CA 1
ATOM 727 C C . ALA A 1 91 ? 1.059 -6.017 14.254 1.00 95.12 91 ALA A C 1
ATOM 729 O O . ALA A 1 91 ? 0.992 -6.359 15.432 1.00 95.12 91 ALA A O 1
ATOM 730 N N . HIS A 1 92 ? 0.094 -5.302 13.675 1.00 94.44 92 HIS A N 1
ATOM 731 C CA . HIS A 1 92 ? -1.113 -4.868 14.373 1.00 94.44 92 HIS A CA 1
ATOM 732 C C . HIS A 1 92 ? -2.277 -5.865 14.313 1.00 94.44 92 HIS A C 1
ATOM 734 O O . HIS A 1 92 ? -3.283 -5.644 14.989 1.00 94.44 92 HIS A O 1
ATOM 740 N N . TRP A 1 93 ? -2.176 -6.937 13.524 1.00 92.56 93 TRP A N 1
ATOM 741 C CA . TRP A 1 93 ? -3.292 -7.852 13.276 1.00 92.56 93 TRP A CA 1
ATOM 742 C C . TRP A 1 93 ? -3.642 -8.711 14.498 1.00 92.56 93 TRP A C 1
ATOM 744 O O . TRP A 1 93 ? -4.808 -8.805 14.868 1.00 92.56 93 TRP A O 1
ATOM 754 N N . GLU A 1 94 ? -2.635 -9.293 15.156 1.00 84.44 94 GLU A N 1
ATOM 755 C CA . GLU A 1 94 ? -2.822 -10.241 16.271 1.00 84.44 94 GLU A CA 1
ATOM 756 C C . GLU A 1 94 ? -3.242 -9.563 17.587 1.00 84.44 94 GLU A C 1
ATOM 758 O O . GLU A 1 94 ? -3.922 -10.159 18.421 1.00 84.44 94 GLU A O 1
ATOM 763 N N . GLU A 1 95 ? -2.848 -8.304 17.788 1.00 80.62 95 GLU A N 1
ATOM 764 C CA . GLU A 1 95 ? -3.092 -7.566 19.036 1.00 80.62 95 GLU A CA 1
ATOM 765 C C . GLU A 1 95 ? -4.396 -6.750 19.013 1.00 80.62 95 GLU A C 1
ATOM 767 O O . GLU A 1 95 ? -4.829 -6.216 20.041 1.00 80.62 95 GLU A O 1
ATOM 772 N N . ALA A 1 96 ? -5.030 -6.616 17.846 1.00 78.50 96 ALA A N 1
ATOM 773 C CA . ALA A 1 96 ? -6.162 -5.723 17.663 1.00 78.50 96 ALA A CA 1
ATOM 774 C C . ALA A 1 96 ? -7.523 -6.404 17.899 1.00 78.50 96 ALA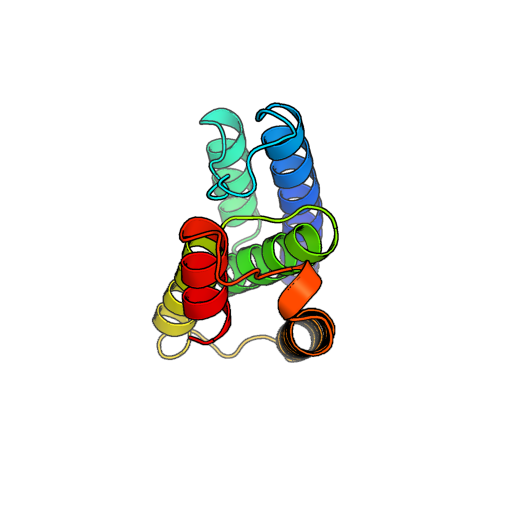 A C 1
ATOM 776 O O . ALA A 1 96 ? -7.713 -7.590 17.629 1.00 78.50 96 ALA A O 1
ATOM 777 N N . PRO A 1 97 ? -8.538 -5.631 18.332 1.00 77.69 97 PRO A N 1
ATOM 778 C CA . PRO A 1 97 ? -9.926 -6.049 18.205 1.00 77.69 97 PRO A CA 1
ATOM 779 C C . PRO A 1 97 ? -10.252 -6.364 16.742 1.00 77.69 97 PRO A C 1
ATOM 781 O O . PRO A 1 97 ? -9.791 -5.653 15.847 1.00 77.69 97 PRO A O 1
ATOM 784 N N . LEU A 1 98 ? -11.103 -7.372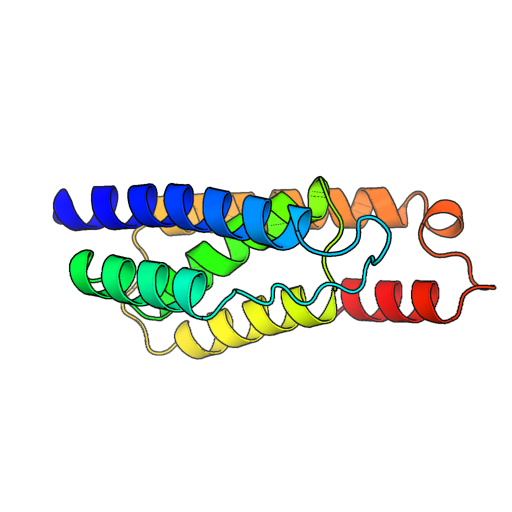 16.524 1.00 83.12 98 LEU A N 1
ATOM 785 C CA . LEU A 1 98 ? -11.567 -7.766 15.192 1.00 83.12 98 LEU A CA 1
ATOM 786 C C . LEU A 1 98 ? -11.984 -6.547 14.362 1.00 83.12 98 LEU A C 1
ATOM 788 O O . LEU A 1 98 ? -12.767 -5.700 14.821 1.00 83.12 98 LEU A O 1
ATOM 792 N N . LEU A 1 99 ? -11.477 -6.484 13.129 1.00 89.94 99 LEU A N 1
ATOM 793 C CA . LEU A 1 99 ? -11.942 -5.505 12.161 1.00 89.94 99 LEU A CA 1
ATOM 794 C C . LEU A 1 99 ? -13.440 -5.711 11.922 1.00 89.94 99 LEU A C 1
ATOM 796 O O . LEU A 1 99 ? -13.932 -6.838 11.861 1.00 89.94 99 LEU A O 1
ATOM 800 N N . PRO A 1 100 ? -14.205 -4.626 11.781 1.00 92.12 100 PRO A N 1
ATOM 801 C CA . PRO A 1 100 ? -15.558 -4.731 11.282 1.00 92.12 100 PRO A CA 1
ATOM 802 C C . PRO A 1 100 ? -15.601 -5.427 9.925 1.00 92.12 100 PRO A C 1
ATOM 804 O O . PRO A 1 100 ? -14.828 -5.070 9.039 1.00 92.12 100 PRO A O 1
ATOM 807 N N . GLN A 1 101 ? -16.578 -6.315 9.741 1.00 92.69 101 GLN A N 1
ATOM 808 C CA . GLN A 1 101 ? -16.741 -7.115 8.525 1.00 92.69 101 GLN A CA 1
ATOM 809 C C . GLN A 1 101 ? -16.637 -6.293 7.228 1.00 92.69 101 GLN A C 1
ATOM 811 O O . GLN A 1 101 ? -15.907 -6.668 6.327 1.00 92.69 101 GLN A O 1
ATOM 816 N N . GLU A 1 102 ? -17.293 -5.130 7.142 1.00 93.06 102 GLU A N 1
ATOM 817 C CA . GLU A 1 102 ? -17.230 -4.267 5.947 1.00 93.06 102 GLU A CA 1
ATOM 818 C C . GLU A 1 102 ? -15.799 -3.778 5.632 1.00 93.06 102 GLU A C 1
ATOM 820 O O . GLU A 1 102 ? -15.423 -3.632 4.471 1.00 93.06 102 GLU A O 1
ATOM 825 N N . GLN A 1 103 ? -14.991 -3.506 6.662 1.00 94.31 103 GLN A N 1
ATOM 826 C CA . GLN A 1 103 ? -13.601 -3.067 6.493 1.00 94.31 103 GLN A CA 1
ATOM 827 C C . GLN A 1 103 ? -12.704 -4.237 6.088 1.00 94.31 103 GLN A C 1
ATOM 829 O O . GLN A 1 103 ? -11.811 -4.055 5.266 1.00 94.31 103 GLN A O 1
ATOM 834 N N . GLU A 1 104 ? -12.966 -5.425 6.630 1.00 95.06 104 GLU A N 1
ATOM 835 C CA . GLU A 1 104 ? -12.272 -6.661 6.266 1.00 95.06 104 GLU A CA 1
ATOM 836 C C . GLU A 1 104 ? -12.581 -7.084 4.821 1.00 95.06 104 GLU A C 1
ATOM 838 O O . GLU A 1 104 ? -11.660 -7.355 4.056 1.00 95.06 104 GLU A O 1
ATOM 843 N N . GLU A 1 105 ? -13.850 -7.042 4.406 1.00 96.44 105 GLU A N 1
ATOM 844 C CA . GLU A 1 105 ? -14.270 -7.286 3.017 1.00 96.44 105 GLU A CA 1
ATOM 845 C C . GLU A 1 105 ? -13.587 -6.297 2.063 1.00 96.44 105 GLU A C 1
ATOM 847 O O . GLU A 1 105 ? -12.959 -6.691 1.081 1.00 96.44 105 GLU A O 1
ATOM 852 N N . SER A 1 106 ? -13.609 -5.004 2.403 1.00 96.25 106 SER A N 1
ATOM 853 C CA . SER A 1 106 ? -12.936 -3.976 1.606 1.00 96.25 106 SER A CA 1
ATOM 854 C C . SER A 1 106 ? -11.410 -4.161 1.557 1.00 96.25 106 SER A C 1
ATOM 856 O O . SER A 1 106 ? -10.769 -3.802 0.561 1.00 96.25 106 SER A O 1
ATOM 858 N N . LEU A 1 107 ? -10.796 -4.695 2.615 1.00 97.50 107 LEU A N 1
ATOM 859 C CA . LEU A 1 107 ? -9.377 -5.045 2.626 1.00 97.50 107 LEU A CA 1
ATOM 860 C C . LEU A 1 107 ? -9.102 -6.242 1.705 1.00 97.50 107 LEU A C 1
ATOM 862 O O . LEU A 1 107 ? -8.184 -6.165 0.884 1.00 97.50 107 LEU A O 1
ATOM 866 N N . ALA A 1 108 ? -9.915 -7.296 1.776 1.00 98.06 108 ALA A N 1
ATOM 867 C CA . ALA A 1 108 ? -9.807 -8.472 0.911 1.00 98.06 108 ALA A CA 1
ATOM 868 C C . ALA A 1 108 ? -9.929 -8.109 -0.580 1.00 98.06 108 ALA A C 1
ATOM 870 O O . ALA A 1 108 ? -9.145 -8.590 -1.408 1.00 98.06 108 ALA A O 1
ATOM 871 N N . ASP A 1 109 ? -10.836 -7.189 -0.918 1.00 98.38 109 ASP A N 1
ATOM 872 C CA . ASP A 1 109 ? -10.958 -6.636 -2.271 1.00 98.38 109 ASP A CA 1
ATOM 873 C C . ASP A 1 109 ? -9.664 -5.939 -2.718 1.00 98.38 109 ASP A C 1
ATOM 875 O O . ASP A 1 109 ? -9.221 -6.096 -3.860 1.00 98.38 109 ASP A O 1
ATOM 879 N N . SER A 1 110 ? -9.020 -5.184 -1.818 1.00 98.25 110 SER A N 1
ATOM 880 C CA . SER A 1 110 ? -7.765 -4.493 -2.135 1.00 98.25 110 SER A CA 1
ATOM 881 C C . SER A 1 110 ? -6.611 -5.463 -2.405 1.00 98.25 110 SER A C 1
ATOM 883 O O . SER A 1 110 ? -5.848 -5.246 -3.351 1.00 98.25 110 SER A O 1
ATOM 885 N N . PHE A 1 111 ? -6.516 -6.560 -1.642 1.00 98.31 111 PHE A N 1
ATOM 886 C CA . PHE A 1 111 ? -5.534 -7.615 -1.893 1.00 98.31 111 PHE A CA 1
ATOM 887 C C . PHE A 1 111 ? -5.779 -8.287 -3.236 1.00 98.31 111 PHE A C 1
ATOM 889 O O . PHE A 1 111 ? -4.856 -8.389 -4.040 1.00 98.31 111 PHE A O 1
ATOM 896 N N . SER A 1 112 ? -7.029 -8.659 -3.516 1.00 98.44 112 SER A N 1
ATOM 897 C CA . SER A 1 112 ? -7.416 -9.292 -4.779 1.00 98.44 112 SER A CA 1
ATOM 898 C C . SER A 1 112 ? -7.039 -8.414 -5.976 1.00 98.44 112 SER A C 1
ATOM 900 O O . SER A 1 112 ? -6.358 -8.872 -6.895 1.00 98.44 112 SER A O 1
ATOM 902 N N . ALA A 1 113 ? -7.370 -7.119 -5.925 1.00 98.25 113 ALA A N 1
ATOM 903 C CA . ALA A 1 113 ? -7.015 -6.166 -6.975 1.00 98.25 113 ALA A CA 1
ATOM 904 C C . ALA A 1 113 ? -5.492 -6.009 -7.152 1.00 98.25 113 ALA A C 1
ATOM 906 O O . ALA A 1 113 ? -5.002 -5.917 -8.282 1.00 98.25 113 ALA A O 1
ATOM 907 N N . PHE A 1 114 ? -4.727 -5.976 -6.054 1.00 98.00 114 PHE A N 1
ATOM 908 C CA . PHE A 1 114 ? -3.267 -5.892 -6.114 1.00 98.00 114 PHE A CA 1
ATOM 909 C C . PHE A 1 114 ? -2.641 -7.169 -6.693 1.00 98.00 114 PHE A C 1
ATOM 911 O O . PHE A 1 114 ? -1.784 -7.082 -7.575 1.00 98.00 114 PHE A O 1
ATOM 918 N N . SER A 1 115 ? -3.107 -8.350 -6.282 1.00 97.69 115 SER A N 1
ATOM 919 C CA . SER A 1 115 ? -2.651 -9.634 -6.825 1.00 97.69 115 SER A CA 1
ATOM 920 C C . SER A 1 115 ? -2.954 -9.758 -8.318 1.00 97.69 115 SER A C 1
ATOM 922 O O . SER A 1 115 ? -2.083 -10.145 -9.097 1.00 97.69 115 SER A O 1
ATOM 924 N N . GLU A 1 116 ? -4.154 -9.373 -8.756 1.00 98.25 116 GLU A N 1
ATOM 925 C CA . GLU A 1 116 ? -4.508 -9.343 -10.179 1.00 98.25 116 GLU A CA 1
ATOM 926 C C . GLU A 1 116 ? -3.622 -8.382 -10.978 1.00 98.25 116 GLU A C 1
ATOM 928 O O . GLU A 1 116 ? -3.214 -8.689 -12.103 1.00 98.25 116 GLU A O 1
ATOM 933 N N . PHE A 1 117 ? -3.303 -7.216 -10.412 1.00 97.25 117 PHE A N 1
ATOM 934 C CA . PHE A 1 117 ? -2.354 -6.282 -11.007 1.00 97.25 117 PHE A CA 1
ATOM 935 C C . PHE A 1 117 ? -0.956 -6.901 -11.137 1.00 97.25 117 PHE A C 1
ATOM 937 O O . PHE A 1 117 ? -0.416 -6.924 -12.245 1.00 97.25 117 PHE A O 1
ATOM 944 N N . GLY A 1 118 ? -0.408 -7.474 -10.062 1.00 96.38 118 GLY A N 1
ATOM 945 C CA . GLY A 1 118 ? 0.895 -8.142 -10.081 1.00 96.38 118 GLY A CA 1
ATOM 946 C C . GLY A 1 118 ? 0.954 -9.275 -11.109 1.00 96.38 118 GLY A C 1
ATOM 947 O O . GLY A 1 118 ? 1.863 -9.319 -11.937 1.00 96.38 118 GLY A O 1
ATOM 948 N N . LEU A 1 119 ? -0.070 -10.133 -11.156 1.00 97.50 119 LEU A N 1
ATOM 949 C CA . LEU A 1 119 ? -0.172 -11.215 -12.142 1.00 97.50 119 LEU A CA 1
ATOM 950 C C . LEU A 1 119 ? -0.206 -10.700 -13.587 1.00 97.50 119 LEU A C 1
ATOM 952 O O . LEU A 1 119 ? 0.370 -11.332 -14.477 1.00 97.50 119 LEU A O 1
ATOM 956 N N . ARG A 1 120 ? -0.852 -9.556 -13.849 1.00 97.00 120 ARG A N 1
ATOM 957 C CA . ARG A 1 120 ? -0.804 -8.918 -15.175 1.00 97.00 120 ARG A CA 1
ATOM 958 C C . ARG A 1 120 ? 0.609 -8.465 -15.534 1.00 97.00 120 ARG A C 1
ATOM 960 O O . ARG A 1 120 ? 1.035 -8.738 -16.654 1.00 97.00 120 ARG A O 1
ATOM 967 N N . LEU A 1 121 ? 1.343 -7.856 -14.601 1.00 95.56 121 LEU A N 1
ATOM 968 C CA . LEU A 1 121 ? 2.739 -7.470 -14.836 1.00 95.56 121 LEU A CA 1
ATOM 969 C C . LEU A 1 121 ? 3.624 -8.693 -15.115 1.00 95.56 121 LEU A C 1
ATOM 971 O O . LEU A 1 121 ? 4.415 -8.678 -16.055 1.00 95.56 121 LEU A O 1
ATOM 975 N N . LEU A 1 122 ? 3.449 -9.779 -14.354 1.00 96.31 122 LEU A N 1
ATOM 976 C CA . LEU A 1 122 ? 4.209 -11.022 -14.530 1.00 96.31 122 LEU A CA 1
ATOM 977 C C . LEU A 1 122 ? 3.931 -11.706 -15.876 1.00 96.31 122 LEU A C 1
ATOM 979 O O . LEU A 1 122 ? 4.841 -12.272 -16.478 1.00 96.31 122 LEU A O 1
ATOM 983 N N . ARG A 1 123 ? 2.703 -11.623 -16.404 1.00 97.06 123 ARG A N 1
ATOM 984 C CA . ARG A 1 123 ? 2.392 -12.110 -17.764 1.00 97.06 123 ARG A CA 1
ATOM 985 C C . ARG A 1 123 ? 3.164 -11.355 -18.850 1.00 97.06 123 ARG A C 1
ATOM 987 O O . ARG A 1 123 ? 3.407 -11.915 -19.915 1.00 97.06 123 ARG A O 1
ATOM 994 N N . GLN A 1 124 ? 3.574 -10.122 -18.567 1.00 95.62 124 GLN A N 1
ATOM 995 C CA . GLN A 1 124 ? 4.380 -9.262 -19.435 1.00 95.62 124 GLN A CA 1
ATOM 996 C C . GLN A 1 124 ? 5.773 -9.017 -18.828 1.00 95.62 124 GLN A C 1
ATOM 998 O O . GLN A 1 124 ? 6.333 -7.927 -18.934 1.00 95.62 124 GLN A O 1
ATOM 1003 N N . LEU A 1 125 ? 6.344 -10.049 -18.188 1.00 94.19 125 LEU A N 1
ATOM 1004 C CA . LEU A 1 125 ? 7.574 -9.962 -17.392 1.00 94.19 125 LEU A CA 1
ATOM 1005 C C . LEU A 1 125 ? 8.707 -9.213 -18.101 1.00 94.19 125 LEU A C 1
ATOM 1007 O O . LEU A 1 125 ? 9.374 -8.386 -17.495 1.00 94.19 125 LEU A O 1
ATOM 1011 N N . ARG A 1 126 ? 8.926 -9.497 -19.390 1.00 93.88 126 ARG A N 1
ATOM 1012 C CA . ARG A 1 126 ? 10.032 -8.916 -20.168 1.00 93.88 126 ARG A CA 1
ATOM 1013 C C . ARG A 1 126 ? 9.862 -7.420 -20.428 1.00 93.88 126 ARG A C 1
ATOM 1015 O O . ARG A 1 126 ? 10.868 -6.736 -20.578 1.00 93.88 126 ARG A O 1
ATOM 1022 N N . ASP A 1 127 ? 8.622 -6.942 -20.462 1.00 93.44 127 ASP A N 1
ATOM 1023 C CA . ASP A 1 127 ? 8.299 -5.543 -20.739 1.00 93.44 127 ASP A CA 1
ATOM 1024 C C . ASP A 1 127 ? 8.443 -4.697 -19.467 1.00 93.44 127 ASP A C 1
ATOM 1026 O O . ASP A 1 127 ? 8.996 -3.599 -19.504 1.00 93.44 127 ASP A O 1
ATOM 1030 N N . TYR A 1 128 ? 7.991 -5.226 -18.325 1.00 91.38 128 TYR A N 1
ATOM 1031 C CA . TYR A 1 128 ? 7.998 -4.506 -17.045 1.00 91.38 128 TYR A CA 1
ATOM 1032 C C . TYR A 1 128 ? 9.255 -4.741 -16.200 1.00 91.38 128 TYR A C 1
ATOM 1034 O O . TYR A 1 128 ? 9.663 -3.855 -15.448 1.00 91.38 128 TYR A O 1
ATOM 1042 N N . PHE A 1 129 ? 9.875 -5.915 -16.326 1.00 94.00 129 PHE A N 1
ATOM 1043 C CA . PHE A 1 129 ? 11.021 -6.353 -15.529 1.00 94.00 129 PHE A CA 1
ATOM 1044 C C . PHE A 1 129 ? 12.142 -6.935 -16.412 1.00 94.00 129 PHE A C 1
ATOM 1046 O O . PHE A 1 129 ? 12.488 -8.115 -16.296 1.00 94.00 129 PHE A O 1
ATOM 1053 N N . PRO A 1 130 ? 12.719 -6.140 -17.334 1.00 94.44 130 PRO A N 1
ATOM 1054 C CA . PRO A 1 130 ? 13.775 -6.623 -18.216 1.00 94.44 130 PRO A CA 1
ATOM 1055 C C . PRO A 1 130 ? 15.020 -7.033 -17.417 1.00 94.44 130 PRO A C 1
ATOM 1057 O O . PRO A 1 130 ? 15.547 -6.253 -16.627 1.00 94.44 130 PRO A O 1
ATOM 1060 N N . ALA A 1 131 ? 15.543 -8.234 -17.686 1.00 93.69 131 ALA A N 1
ATOM 1061 C CA . ALA A 1 131 ? 16.704 -8.801 -16.985 1.00 93.69 131 ALA A CA 1
ATOM 1062 C C . ALA A 1 131 ? 18.000 -7.981 -17.146 1.00 93.69 131 ALA A C 1
ATOM 1064 O O . ALA A 1 131 ? 18.944 -8.144 -16.380 1.00 93.69 131 ALA A O 1
ATOM 1065 N N . THR A 1 132 ? 18.055 -7.089 -18.139 1.00 94.38 132 THR A N 1
ATOM 1066 C CA . THR A 1 132 ? 19.176 -6.165 -18.361 1.00 94.38 132 THR A CA 1
ATOM 1067 C C . THR A 1 132 ? 19.165 -4.965 -17.413 1.00 94.38 132 THR A C 1
ATOM 1069 O O . THR A 1 132 ? 20.134 -4.211 -17.386 1.00 9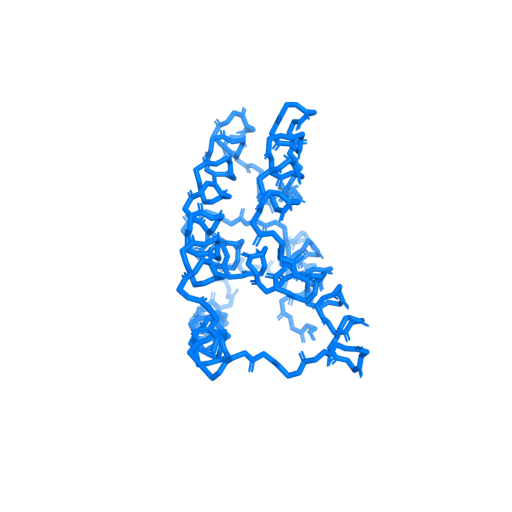4.38 132 THR A O 1
ATOM 1072 N N . ASN A 1 133 ? 18.081 -4.753 -16.660 1.00 93.00 133 ASN A N 1
ATOM 1073 C CA . ASN A 1 133 ? 17.934 -3.656 -15.713 1.00 93.00 133 ASN A CA 1
ATOM 1074 C C . ASN A 1 133 ? 17.881 -4.213 -14.284 1.00 93.00 133 ASN A C 1
ATOM 1076 O O . ASN A 1 133 ? 16.856 -4.741 -13.852 1.00 93.00 133 ASN A O 1
ATOM 1080 N N . SER A 1 134 ? 18.973 -4.058 -13.535 1.00 92.75 134 SER A N 1
ATOM 1081 C CA . SER A 1 134 ? 19.078 -4.540 -12.152 1.00 92.75 134 SER A CA 1
ATOM 1082 C C . SER A 1 134 ? 18.018 -3.940 -11.224 1.00 92.75 134 SER A C 1
ATOM 1084 O O . SER A 1 134 ? 17.490 -4.650 -10.374 1.00 92.75 134 SER A O 1
ATOM 1086 N N . THR A 1 135 ? 17.636 -2.672 -11.411 1.00 91.31 135 THR A N 1
ATOM 1087 C CA . THR A 1 135 ? 16.545 -2.042 -10.650 1.00 91.31 135 THR A CA 1
ATOM 1088 C C . THR A 1 135 ? 15.206 -2.710 -10.940 1.00 91.31 135 THR A C 1
ATOM 1090 O O . THR A 1 135 ? 14.398 -2.897 -10.036 1.00 91.31 135 THR A O 1
ATOM 1093 N N . ALA A 1 136 ? 14.955 -3.095 -12.192 1.00 91.88 136 ALA A N 1
ATOM 1094 C CA . ALA A 1 136 ? 13.725 -3.789 -12.551 1.00 91.88 136 ALA A CA 1
ATOM 1095 C C . ALA A 1 136 ? 13.696 -5.217 -11.976 1.00 91.88 136 ALA A C 1
ATOM 1097 O O . ALA A 1 136 ? 12.667 -5.638 -11.455 1.00 91.88 136 ALA A O 1
ATOM 1098 N N . VAL A 1 137 ? 14.830 -5.925 -11.982 1.00 94.00 137 VAL A N 1
ATOM 1099 C CA . VAL A 1 137 ? 14.965 -7.237 -11.324 1.00 94.00 137 VAL A CA 1
ATOM 1100 C C . VAL A 1 137 ? 14.729 -7.124 -9.815 1.00 94.00 137 VAL A C 1
ATOM 1102 O O . VAL A 1 137 ? 13.931 -7.876 -9.270 1.00 94.00 137 VAL A O 1
ATOM 1105 N N . TYR A 1 138 ? 15.325 -6.134 -9.151 1.00 93.19 138 TYR A N 1
ATOM 1106 C CA . TYR A 1 138 ? 15.106 -5.897 -7.722 1.00 93.19 138 TYR A CA 1
ATOM 1107 C C . TYR A 1 138 ? 13.634 -5.590 -7.393 1.00 93.19 138 TYR A C 1
ATOM 1109 O O . TYR A 1 138 ? 13.068 -6.124 -6.443 1.00 93.19 138 TYR A O 1
ATOM 1117 N N . ARG A 1 139 ? 12.968 -4.775 -8.221 1.00 92.94 139 ARG A N 1
ATOM 1118 C CA . ARG A 1 139 ? 11.527 -4.501 -8.083 1.00 92.94 139 ARG A CA 1
ATOM 1119 C C . ARG A 1 139 ? 10.679 -5.763 -8.245 1.00 92.94 139 ARG A C 1
ATOM 1121 O O . ARG A 1 139 ? 9.689 -5.909 -7.537 1.00 92.94 139 ARG A O 1
ATOM 1128 N N . LEU A 1 140 ? 11.059 -6.659 -9.156 1.00 94.94 140 LEU A N 1
ATOM 1129 C CA . LEU A 1 140 ? 10.407 -7.958 -9.314 1.00 94.94 140 LEU A CA 1
ATOM 1130 C C . LEU A 1 140 ? 10.603 -8.836 -8.073 1.00 94.94 140 LEU A C 1
ATOM 1132 O O . LEU A 1 140 ? 9.640 -9.434 -7.611 1.00 94.94 140 LEU A O 1
ATOM 1136 N N . GLU A 1 141 ? 11.815 -8.897 -7.518 1.00 95.50 141 GLU A N 1
ATOM 1137 C CA . GLU A 1 141 ? 12.079 -9.642 -6.279 1.00 95.50 141 GLU A CA 1
ATOM 1138 C C . GLU A 1 141 ? 11.208 -9.143 -5.124 1.00 95.50 141 GLU A C 1
ATOM 1140 O O . GLU A 1 141 ? 10.654 -9.954 -4.390 1.00 95.50 141 GLU A O 1
ATOM 1145 N N . LEU A 1 142 ? 11.052 -7.824 -4.983 1.00 95.12 142 LEU A N 1
ATOM 1146 C CA . LEU A 1 142 ? 10.183 -7.233 -3.966 1.00 95.12 142 LEU A CA 1
ATOM 1147 C C . LEU A 1 142 ? 8.696 -7.511 -4.215 1.00 95.12 142 LEU A C 1
ATOM 1149 O O . LEU A 1 142 ? 7.981 -7.779 -3.261 1.00 95.12 142 LEU A O 1
ATOM 1153 N N . LEU A 1 143 ? 8.233 -7.483 -5.469 1.00 94.88 143 LEU A N 1
ATOM 1154 C CA . LEU A 1 143 ? 6.849 -7.832 -5.820 1.00 94.88 143 LEU A CA 1
ATOM 1155 C C . LEU A 1 143 ? 6.496 -9.289 -5.463 1.00 94.88 143 LEU A C 1
ATOM 1157 O O . LEU A 1 143 ? 5.325 -9.597 -5.265 1.00 94.88 143 LEU A O 1
ATOM 1161 N N . LEU A 1 144 ? 7.483 -10.189 -5.455 1.00 95.19 144 LEU A N 1
ATOM 1162 C CA . LEU A 1 144 ? 7.293 -11.623 -5.215 1.00 95.19 144 LEU A CA 1
ATOM 1163 C C . LEU A 1 144 ? 7.424 -12.038 -3.741 1.00 95.19 144 LEU A C 1
ATOM 1165 O O . LEU A 1 144 ? 7.238 -13.221 -3.449 1.00 95.19 144 LEU A O 1
ATOM 1169 N N . LYS A 1 145 ? 7.783 -11.112 -2.849 1.00 92.50 145 LYS A N 1
ATOM 1170 C CA . LYS A 1 145 ? 7.768 -11.328 -1.397 1.00 92.50 145 LYS A CA 1
ATOM 1171 C C . LYS A 1 145 ? 6.357 -11.159 -0.855 1.00 92.50 145 LYS A C 1
ATOM 1173 O O . LYS A 1 145 ? 6.000 -11.980 0.014 1.00 92.50 145 LYS A O 1
#

Solvent-accessible surface area (backbone atoms only — not comparable to full-atom values): 8115 Å² total; per-residue (Å²): 133,63,72,64,50,57,54,29,53,54,53,47,45,55,50,50,49,49,49,54,55,49,45,60,64,73,41,71,92,82,54,65,66,45,62,76,75,62,53,74,68,55,46,50,54,51,54,53,52,39,61,76,32,68,57,50,71,40,55,48,30,49,45,51,39,50,43,50,54,58,43,29,79,79,52,57,46,22,46,62,44,55,49,50,35,52,53,52,27,55,70,32,53,82,80,45,79,80,72,56,66,74,60,47,53,55,46,53,52,44,51,51,53,47,51,54,49,51,52,55,46,58,78,41,33,69,80,71,36,34,87,90,36,68,69,32,42,52,47,49,57,44,69,73,108

Secondary structure (DSSP, 8-state):
--HHHHHHHHHHHHHHHHHHHHHHHHS-TT-TT---PPPHHHHHHHHHHHHHHT--HHHHHHHHHHHHHHHHTTSPPPHHHHHHHHHHHHHHHTTS----HHHHHHHHHHHHHHHHHHHHHHHTHHHHS-TT-HHHHHHHHHHT-

Radius of gyration: 16.09 Å; Cα contacts (8 Å, |Δi|>4): 116; chains: 1; bounding box: 41×31×40 Å

Foldseek 3Di:
DPPLLVCLLVVLLVLLLVQLVVVVVVPDQPDLEALSDGDPVSVVVSVVSCVVSVPDQLSVLLSCLLSQLVVCLVRHHQLVSNVVSVVSNVVAVPVDDDDDPVSVVSSVVSVVVSVVSLVVCVVVCCVQQPPVDPVSVVS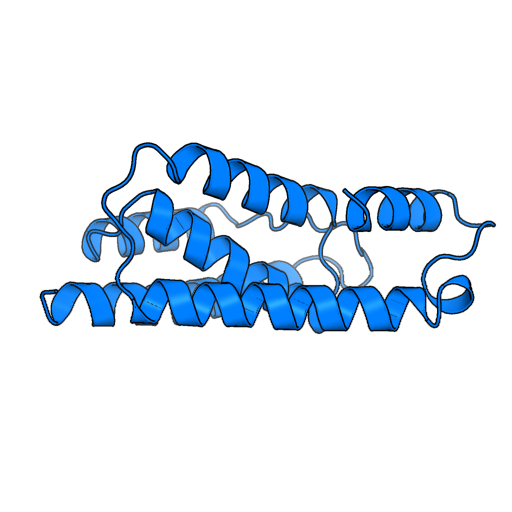NVSSVD

Mean predicted aligned error: 4.46 Å

Sequence (145 aa):
MSQRGRFGFLSYLLLLSRVLRFEHRVEEPNSSSWHGELSGPGTTILCLHGAQSNLSPLQLAVLHWQVSSRHHQTRTLDYGYLLGLLEDMQAHWEEAPLLPQEQEESLADSFSAFSEFGLRLLRQLRDYFPATNSTAVYRLELLLK

Organism: Marmota marmota marmota (NCBI:txid9994)

InterPro domains:
  IPR052095 UNC-13 domain-containing protein [PTHR45999] (10-145)